Protein AF-A0A813WX51-F1 (afdb_monomer)

Sequence (93 aa):
MSYTYRCQSANALVNNTTLTTLDLSENRIPDLGAQHIANALVNNNTLTTLNLRLNKIRDEGIQHLSNALASNTTRRTLDVCGNGIAKEQNGAT

Nearest PDB structures (foldseek):
  8iah-assembly1_Y  TM=9.386E-01  e=1.781E-04  Sus scrofa
  8j07-assembly1_5  TM=9.108E-01  e=3.153E-04  Homo sapiens
  5wfn-assembly2_D  TM=8.813E-01  e=2.777E-04  Homo sapiens
  3un9-assembly1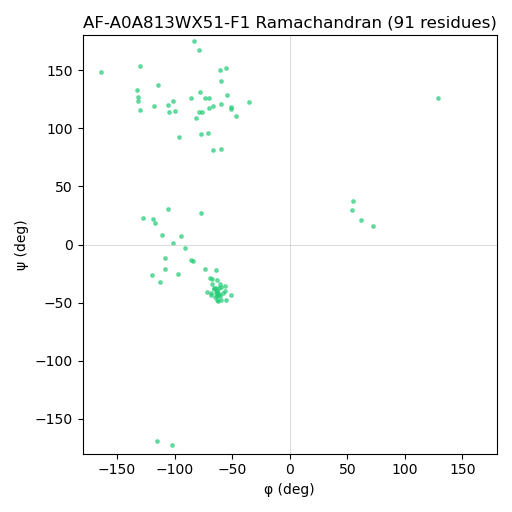_C-2  TM=9.000E-01  e=1.123E-03  Homo sapiens
  3un9-assembly1_A  TM=9.001E-01  e=1.275E-03  Homo sapiens

InterPro domains:
  IPR001611 Leucine-rich repeat [PF13516] (15-38)
  IPR001611 Leucine-rich repeat [PF13516] (43-64)
  IPR032675 Leucine-rich repeat domain superfamily [G3DSA:3.80.10.10] (7-92)
  IPR052201 Leucine-rich repeat-containing regulator of pluripotency [PTHR24111] (10-88)

Radius of gyration: 14.39 Å; Cα contacts (8 Å, |Δi|>4): 150; chains: 1; bounding box: 34×31×47 Å

Solvent-accessible surface area (backbone atoms only — not comparable to full-atom values): 5166 Å² total; per-residue (Å²): 135,86,82,78,83,71,67,70,79,34,50,58,55,35,71,36,78,77,52,39,69,47,84,53,50,66,63,62,40,37,32,71,51,34,38,45,49,17,65,18,47,47,66,27,78,38,57,32,35,40,36,40,25,45,20,44,29,25,58,70,12,48,49,36,38,50,54,20,57,73,71,28,90,60,77,63,49,78,42,58,57,71,30,54,44,72,68,74,83,82,75,78,134

Structure (mmCIF, N/CA/C/O backbone):
data_AF-A0A813WX51-F1
#
_entry.id   AF-A0A813WX51-F1
#
loop_
_atom_site.group_PDB
_atom_site.id
_atom_site.type_symbol
_atom_site.label_atom_id
_atom_site.label_alt_id
_atom_site.label_comp_id
_atom_site.label_asym_id
_atom_site.label_entity_id
_atom_site.label_seq_id
_atom_site.pdbx_PDB_ins_code
_atom_site.Cartn_x
_atom_site.Cartn_y
_atom_site.Cartn_z
_atom_site.occupancy
_atom_site.B_iso_or_equiv
_atom_site.auth_seq_id
_atom_site.auth_comp_id
_atom_site.auth_asym_id
_atom_site.auth_atom_id
_atom_site.pdbx_PDB_model_num
ATOM 1 N N . MET A 1 1 ? 25.278 3.893 21.344 1.00 41.31 1 MET A N 1
ATOM 2 C CA . MET A 1 1 ? 23.924 4.418 21.074 1.00 41.31 1 MET A CA 1
ATOM 3 C C . MET A 1 1 ? 23.617 4.218 19.598 1.00 41.31 1 MET A C 1
ATOM 5 O O . MET A 1 1 ? 24.200 4.913 18.777 1.00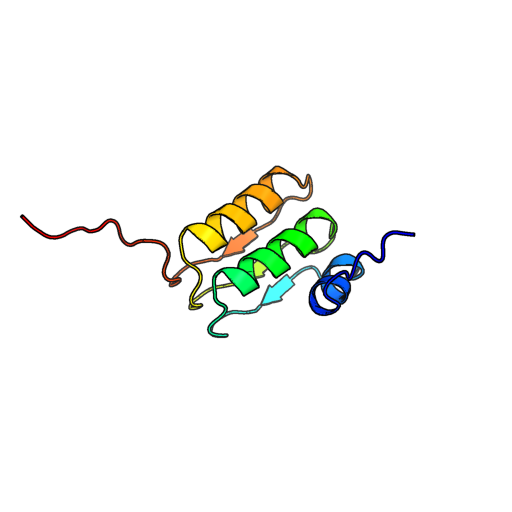 41.31 1 MET A O 1
ATOM 9 N N . SER A 1 2 ? 22.793 3.233 19.242 1.00 40.62 2 SER A N 1
ATOM 10 C CA . SER A 1 2 ? 22.452 2.971 17.838 1.00 40.62 2 SER A CA 1
ATOM 11 C C . SER A 1 2 ? 21.350 3.926 17.389 1.00 40.62 2 SER A C 1
ATOM 13 O O . SER A 1 2 ? 20.209 3.811 17.829 1.00 40.62 2 SER A O 1
ATOM 15 N N . TYR A 1 3 ? 21.693 4.882 16.529 1.00 36.91 3 TYR A N 1
ATOM 16 C CA . TYR A 1 3 ? 20.727 5.754 15.869 1.00 36.91 3 TYR A CA 1
ATOM 17 C C . TYR A 1 3 ? 19.958 4.933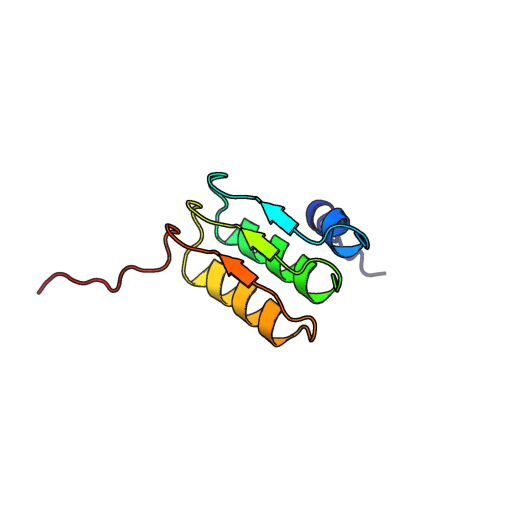 14.834 1.00 36.91 3 TYR A C 1
ATOM 19 O O . TYR A 1 3 ? 20.428 4.703 13.722 1.00 36.91 3 TYR A O 1
ATOM 27 N N . THR A 1 4 ? 18.783 4.431 15.202 1.00 48.81 4 THR A N 1
ATOM 28 C CA . THR A 1 4 ? 17.872 3.825 14.232 1.00 48.81 4 THR A CA 1
ATOM 29 C C . THR A 1 4 ? 17.188 4.960 13.475 1.00 48.81 4 THR A C 1
ATOM 31 O O . THR A 1 4 ? 16.205 5.531 13.944 1.00 48.81 4 THR A O 1
ATOM 34 N N . TYR A 1 5 ? 17.734 5.326 12.315 1.00 43.59 5 TYR A N 1
ATOM 35 C CA . TYR A 1 5 ? 17.115 6.260 11.374 1.00 43.59 5 TYR A CA 1
ATOM 36 C C . TYR A 1 5 ? 15.845 5.619 10.800 1.00 43.59 5 TYR A C 1
ATOM 38 O O . TYR A 1 5 ? 15.850 5.014 9.731 1.00 43.59 5 TYR A O 1
ATOM 46 N N . ARG A 1 6 ? 14.740 5.685 11.547 1.00 49.84 6 ARG A N 1
ATOM 47 C CA . ARG A 1 6 ? 13.424 5.295 11.040 1.00 49.84 6 ARG A CA 1
ATOM 48 C C . ARG A 1 6 ? 13.028 6.295 9.953 1.00 49.84 6 ARG A C 1
ATOM 50 O O . ARG A 1 6 ? 12.932 7.491 10.217 1.00 49.84 6 ARG A O 1
ATOM 57 N N . CYS A 1 7 ? 12.832 5.803 8.730 1.00 46.84 7 CYS A N 1
ATOM 58 C CA . CYS A 1 7 ? 12.325 6.583 7.602 1.00 46.84 7 CYS A CA 1
ATOM 59 C C . CYS A 1 7 ? 11.040 7.328 8.014 1.00 46.84 7 CYS A C 1
ATOM 61 O O . CYS A 1 7 ? 10.040 6.699 8.361 1.00 46.84 7 CYS A O 1
ATOM 63 N N . GLN A 1 8 ? 11.070 8.664 8.003 1.00 50.69 8 GLN A N 1
ATOM 64 C CA . GLN A 1 8 ? 10.004 9.514 8.559 1.00 50.69 8 GLN A CA 1
ATOM 65 C C . GLN A 1 8 ? 8.653 9.376 7.832 1.00 50.69 8 GLN A C 1
ATOM 67 O O . GLN A 1 8 ? 7.610 9.644 8.422 1.00 50.69 8 GLN A O 1
ATOM 72 N N . SER A 1 9 ? 8.647 8.914 6.580 1.00 51.78 9 SER A N 1
ATOM 73 C CA . SER A 1 9 ? 7.441 8.769 5.754 1.00 51.78 9 SER A CA 1
ATOM 74 C C . SER A 1 9 ? 6.475 7.685 6.252 1.00 51.78 9 SER A C 1
ATOM 76 O O . SER A 1 9 ? 5.263 7.871 6.188 1.00 51.78 9 SER A O 1
ATOM 78 N N . ALA A 1 10 ? 6.976 6.588 6.830 1.00 55.56 10 ALA A N 1
ATOM 79 C CA . ALA A 1 10 ? 6.134 5.537 7.416 1.00 55.56 10 ALA A CA 1
ATOM 80 C C . ALA A 1 10 ? 5.488 5.964 8.749 1.00 55.56 10 ALA A C 1
ATOM 82 O O . ALA A 1 10 ? 4.470 5.409 9.164 1.00 55.56 10 ALA A O 1
ATOM 83 N N . ASN A 1 11 ? 6.054 6.972 9.421 1.00 64.12 11 ASN A N 1
ATOM 84 C CA . ASN A 1 11 ? 5.656 7.360 10.772 1.00 64.12 11 ASN A CA 1
ATOM 85 C C . ASN A 1 11 ? 4.239 7.952 10.821 1.00 64.12 11 ASN A C 1
ATOM 87 O O . ASN A 1 11 ? 3.545 7.797 11.826 1.00 64.12 11 ASN A O 1
ATOM 91 N N . ALA A 1 12 ? 3.794 8.594 9.738 1.00 73.94 12 ALA A N 1
ATOM 92 C CA . ALA A 1 12 ? 2.449 9.155 9.645 1.00 73.94 12 ALA A CA 1
ATOM 93 C C . ALA A 1 12 ? 1.376 8.060 9.691 1.00 73.94 12 ALA A C 1
ATOM 95 O O . ALA A 1 12 ? 0.424 8.177 10.452 1.00 73.94 12 ALA A O 1
ATOM 96 N N . LEU A 1 13 ? 1.558 6.970 8.938 1.00 74.69 13 LEU A N 1
ATOM 97 C CA . LEU A 1 13 ? 0.646 5.824 8.954 1.00 74.69 13 LEU A CA 1
ATOM 98 C C . LEU A 1 13 ? 0.701 5.076 10.287 1.00 74.69 13 LEU A C 1
ATOM 100 O O . LEU A 1 13 ? -0.346 4.754 10.834 1.00 74.69 13 LEU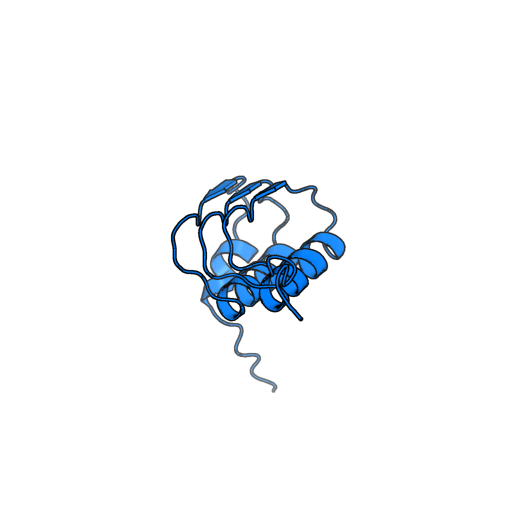 A O 1
ATOM 104 N N . VAL A 1 14 ? 1.891 4.848 10.848 1.00 78.75 14 VAL A N 1
ATOM 105 C CA . VAL A 1 14 ? 2.044 4.129 12.128 1.00 78.75 14 VAL A CA 1
ATOM 106 C C . VAL A 1 14 ? 1.286 4.810 13.272 1.00 78.75 14 VAL A C 1
ATOM 108 O O . VAL A 1 14 ? 0.644 4.130 14.063 1.00 78.75 14 VAL A O 1
ATOM 111 N N . ASN A 1 15 ? 1.333 6.143 13.351 1.00 78.44 15 ASN A N 1
ATOM 112 C CA . ASN A 1 15 ? 0.703 6.895 14.442 1.00 78.44 15 ASN A CA 1
ATOM 113 C C . ASN A 1 15 ? -0.742 7.317 14.143 1.00 78.44 15 ASN A C 1
ATOM 115 O O . ASN A 1 15 ? -1.388 7.926 14.995 1.00 78.44 15 ASN A O 1
ATOM 119 N N . ASN A 1 16 ? -1.261 7.032 12.946 1.00 80.81 16 ASN A N 1
ATOM 120 C CA . ASN A 1 16 ? -2.619 7.417 12.599 1.00 80.81 16 ASN A CA 1
ATOM 121 C C . ASN A 1 16 ? -3.628 6.450 13.230 1.00 80.81 16 ASN A C 1
ATOM 123 O O . ASN A 1 16 ? -3.702 5.279 12.864 1.00 80.81 16 ASN A O 1
ATOM 127 N N . THR A 1 17 ? -4.435 6.952 14.162 1.00 84.81 17 THR A N 1
ATOM 128 C CA . THR A 1 17 ? -5.444 6.166 14.884 1.00 84.81 17 THR A CA 1
ATOM 129 C C . THR A 1 17 ? -6.871 6.365 14.365 1.00 84.81 17 THR A C 1
ATOM 131 O O . THR A 1 17 ? -7.802 5.776 14.906 1.00 84.81 17 THR A O 1
ATOM 134 N N . THR A 1 18 ? -7.071 7.174 13.322 1.00 89.75 18 THR A N 1
ATOM 135 C CA . THR A 1 18 ? -8.410 7.539 12.824 1.00 89.75 18 THR A CA 1
ATOM 136 C C . THR A 1 18 ? -8.655 7.120 11.379 1.00 89.75 18 THR A C 1
ATOM 138 O O . THR A 1 18 ? -9.798 6.893 10.988 1.00 89.75 18 THR A O 1
ATOM 141 N N . LEU A 1 19 ? -7.599 7.001 10.577 1.00 90.44 19 LEU A N 1
ATOM 1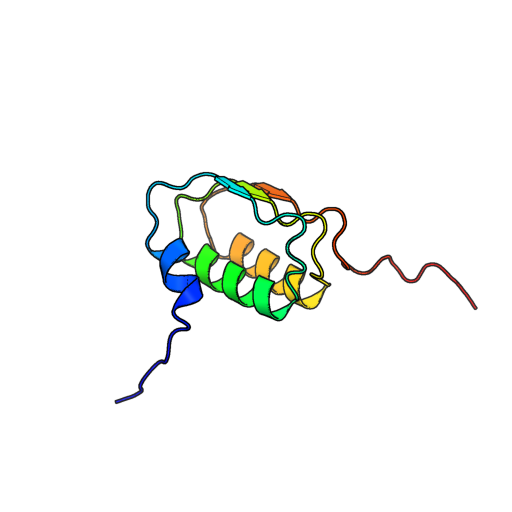42 C CA . LEU A 1 19 ? -7.691 6.682 9.163 1.00 90.44 19 LEU A CA 1
ATOM 143 C C . LEU A 1 19 ? -7.997 5.199 8.970 1.00 90.44 19 LEU A C 1
ATOM 145 O O . LEU A 1 19 ? -7.173 4.337 9.261 1.00 90.44 19 LEU A O 1
ATOM 149 N N . THR A 1 20 ? -9.176 4.915 8.426 1.00 92.44 20 THR A N 1
ATOM 150 C CA . THR A 1 20 ? -9.632 3.551 8.133 1.00 92.44 20 THR A CA 1
ATOM 151 C C . THR A 1 20 ? -9.404 3.151 6.680 1.00 92.44 20 THR A C 1
ATOM 153 O O . THR A 1 20 ? -9.244 1.965 6.400 1.00 92.44 20 THR A O 1
ATOM 156 N N . THR A 1 21 ? -9.347 4.120 5.764 1.00 92.62 21 THR A N 1
ATOM 157 C CA . THR A 1 21 ? -9.197 3.898 4.321 1.00 92.62 21 THR A CA 1
ATOM 158 C C . THR A 1 21 ? -8.114 4.803 3.753 1.00 92.62 21 THR A C 1
ATOM 160 O O . THR A 1 21 ? -8.108 6.000 4.029 1.00 92.62 21 THR A O 1
ATOM 163 N N . LEU A 1 22 ? -7.219 4.238 2.945 1.00 92.75 22 LEU A N 1
ATOM 164 C CA . LEU A 1 22 ? -6.167 4.964 2.243 1.00 92.75 22 LEU A CA 1
ATOM 165 C C . LEU A 1 22 ? -6.149 4.548 0.772 1.00 92.75 22 LEU A C 1
ATOM 167 O O . LEU A 1 22 ? -5.985 3.368 0.460 1.00 92.75 22 LEU A O 1
ATOM 171 N N . ASP A 1 23 ? -6.292 5.528 -0.118 1.00 94.75 23 ASP A N 1
ATOM 172 C CA . ASP A 1 23 ? -6.165 5.341 -1.559 1.00 94.75 23 ASP A CA 1
ATOM 173 C C . ASP A 1 23 ? -4.844 5.926 -2.062 1.00 94.75 23 ASP A C 1
ATOM 175 O O . ASP A 1 23 ? -4.565 7.112 -1.895 1.00 94.75 23 ASP A O 1
ATOM 179 N N . LEU A 1 24 ? -4.022 5.059 -2.644 1.00 94.12 24 LEU A N 1
ATOM 180 C CA . LEU A 1 24 ? -2.739 5.362 -3.264 1.00 94.12 24 LEU A CA 1
ATOM 181 C C . LEU A 1 24 ? -2.679 4.805 -4.695 1.00 94.12 24 LEU A C 1
ATOM 183 O O . LEU A 1 24 ? -1.592 4.564 -5.230 1.00 94.12 24 LEU A O 1
ATOM 187 N N . SER A 1 25 ? -3.826 4.583 -5.335 1.00 94.44 25 SER A N 1
ATOM 188 C CA . SER A 1 25 ? -3.882 4.104 -6.715 1.00 94.44 25 SER A CA 1
ATOM 189 C C . SER A 1 25 ? -3.210 5.070 -7.702 1.00 94.44 25 SER A C 1
ATOM 191 O O . SER A 1 25 ? -3.126 6.269 -7.455 1.00 94.44 25 SER A O 1
ATOM 193 N N . GLU A 1 26 ? -2.651 4.537 -8.793 1.00 93.44 26 GLU A N 1
ATOM 194 C CA . GLU A 1 26 ? -2.049 5.314 -9.898 1.00 93.44 26 GLU A CA 1
ATOM 195 C C . GLU A 1 26 ? -0.842 6.206 -9.524 1.00 93.44 26 GLU A C 1
ATOM 197 O O . GLU A 1 26 ? -0.447 7.098 -10.274 1.00 93.44 26 GLU A O 1
ATOM 202 N N . ASN A 1 27 ? -0.164 5.928 -8.407 1.00 93.94 27 ASN A N 1
ATOM 203 C CA . ASN A 1 27 ? 0.952 6.742 -7.900 1.00 93.94 27 ASN A CA 1
ATOM 204 C C . ASN A 1 27 ? 2.353 6.270 -8.333 1.00 93.94 27 ASN A C 1
ATOM 206 O O . ASN A 1 27 ? 3.365 6.794 -7.866 1.00 93.94 27 ASN A O 1
ATOM 210 N N . ARG A 1 28 ? 2.449 5.287 -9.238 1.00 92.06 28 ARG A N 1
ATOM 211 C CA . ARG A 1 28 ? 3.722 4.697 -9.710 1.00 92.06 28 ARG A CA 1
ATOM 212 C C . ARG A 1 28 ? 4.625 4.181 -8.577 1.00 92.06 28 ARG A C 1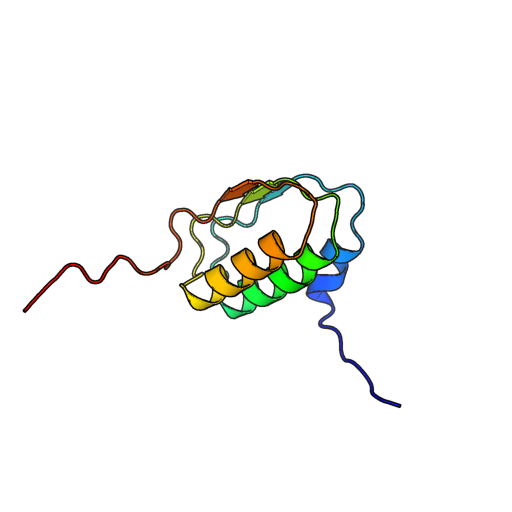
ATOM 214 O O . ARG A 1 28 ? 5.846 4.163 -8.736 1.00 92.06 28 ARG A O 1
ATOM 221 N N . ILE A 1 29 ? 4.039 3.742 -7.465 1.00 92.38 29 ILE A N 1
ATOM 222 C CA . ILE A 1 29 ? 4.757 3.224 -6.294 1.00 92.38 29 ILE A CA 1
ATOM 223 C C . ILE A 1 29 ? 5.594 2.000 -6.710 1.00 92.38 29 ILE A C 1
ATOM 225 O O . ILE A 1 29 ? 5.012 1.045 -7.228 1.00 92.38 29 ILE A O 1
ATOM 229 N N . PRO A 1 30 ? 6.930 2.015 -6.528 1.00 93.50 30 PRO A N 1
ATOM 230 C CA . PRO A 1 30 ? 7.790 0.860 -6.788 1.00 93.50 30 PRO A CA 1
ATOM 231 C C . PRO A 1 30 ? 7.802 -0.112 -5.595 1.00 93.50 30 PRO A C 1
ATOM 233 O O . PRO A 1 30 ? 7.294 0.215 -4.520 1.00 93.50 30 PRO A O 1
ATOM 236 N N . ASP A 1 31 ? 8.467 -1.261 -5.742 1.00 93.38 31 ASP A N 1
ATOM 237 C CA . ASP A 1 31 ? 8.638 -2.274 -4.681 1.00 93.38 31 ASP A CA 1
ATOM 238 C C . ASP A 1 31 ? 9.159 -1.693 -3.361 1.00 93.38 31 ASP A C 1
ATOM 240 O O . ASP A 1 31 ? 8.604 -1.953 -2.294 1.00 93.38 31 ASP A O 1
ATOM 244 N N . LEU A 1 32 ? 10.149 -0.798 -3.437 1.00 92.88 32 LEU A N 1
ATOM 245 C CA . LEU A 1 32 ? 10.683 -0.099 -2.267 1.00 92.88 32 LEU A CA 1
ATOM 246 C C . LEU A 1 32 ? 9.606 0.732 -1.547 1.00 92.88 32 LEU A C 1
ATOM 248 O O . LEU A 1 32 ? 9.591 0.823 -0.322 1.00 92.88 32 LEU A O 1
ATOM 252 N N . GLY A 1 33 ? 8.683 1.348 -2.285 1.00 91.69 33 GLY A N 1
ATOM 253 C CA . GLY A 1 33 ? 7.561 2.075 -1.692 1.00 91.69 33 GLY A CA 1
ATOM 254 C C . GLY A 1 33 ? 6.575 1.132 -0.998 1.00 91.69 33 GLY A C 1
ATOM 255 O O . GLY A 1 33 ? 6.153 1.408 0.125 1.00 91.69 33 GLY A O 1
ATOM 256 N N . ALA A 1 34 ? 6.282 -0.017 -1.611 1.00 92.75 34 ALA A N 1
ATOM 257 C CA . ALA A 1 34 ? 5.461 -1.063 -1.002 1.00 92.75 34 ALA A CA 1
ATOM 258 C C . ALA A 1 34 ? 6.089 -1.621 0.288 1.00 92.75 34 ALA A C 1
ATOM 260 O O . ALA A 1 34 ? 5.375 -1.824 1.268 1.00 92.75 34 ALA A O 1
ATOM 261 N N . GLN A 1 35 ? 7.417 -1.773 0.343 1.00 93.94 35 GLN A N 1
ATOM 262 C CA . GLN A 1 35 ? 8.138 -2.163 1.560 1.00 93.94 35 GLN A CA 1
ATOM 263 C C . GLN A 1 35 ? 7.952 -1.146 2.698 1.00 93.94 35 GLN A C 1
ATOM 265 O O . GLN A 1 35 ? 7.695 -1.525 3.842 1.00 93.94 35 GLN A O 1
ATOM 270 N N . HIS A 1 36 ? 8.045 0.155 2.406 1.00 92.12 36 HIS A N 1
ATOM 271 C CA . HIS A 1 36 ? 7.808 1.193 3.414 1.00 92.12 36 HIS A CA 1
ATOM 272 C C . HIS A 1 36 ? 6.370 1.166 3.940 1.00 92.12 36 HIS A C 1
ATOM 274 O O . HIS A 1 36 ? 6.156 1.293 5.147 1.00 92.12 36 HIS A O 1
ATOM 280 N N . ILE A 1 37 ? 5.398 0.961 3.049 1.00 91.19 37 ILE A N 1
ATOM 281 C CA . ILE A 1 37 ? 3.987 0.812 3.417 1.00 91.19 37 ILE A CA 1
ATOM 282 C C . ILE A 1 37 ? 3.802 -0.429 4.296 1.00 91.19 37 ILE A C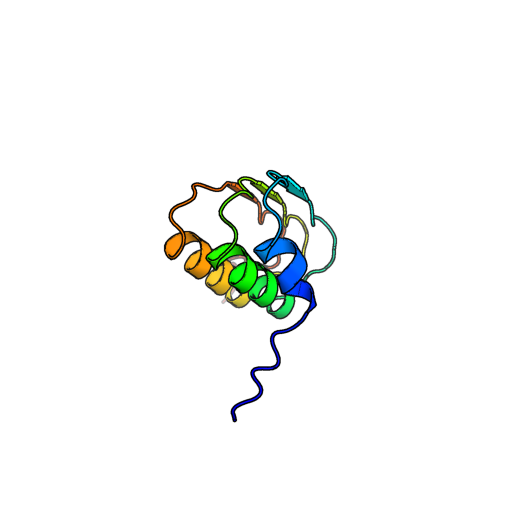 1
ATOM 284 O O . ILE A 1 37 ? 3.215 -0.327 5.369 1.00 91.19 37 ILE A O 1
ATOM 288 N N . ALA A 1 38 ? 4.363 -1.573 3.903 1.00 91.88 38 ALA A N 1
ATOM 289 C CA . ALA A 1 38 ? 4.318 -2.814 4.671 1.00 91.88 38 ALA A CA 1
ATOM 290 C C . ALA A 1 38 ? 4.860 -2.629 6.098 1.00 91.88 38 ALA A C 1
ATOM 292 O O . ALA A 1 38 ? 4.189 -2.980 7.068 1.00 91.88 38 ALA A O 1
ATOM 293 N N . ASN A 1 39 ? 6.022 -1.987 6.245 1.00 90.69 39 ASN A N 1
ATOM 294 C CA . ASN A 1 39 ? 6.609 -1.694 7.555 1.00 90.69 39 ASN A CA 1
ATOM 295 C C . ASN A 1 39 ? 5.701 -0.807 8.428 1.00 90.69 39 ASN A C 1
ATOM 297 O O . ASN A 1 39 ? 5.664 -0.973 9.651 1.00 90.69 39 ASN A O 1
ATOM 301 N N . ALA A 1 40 ? 4.956 0.121 7.819 1.00 89.38 40 ALA A N 1
ATOM 302 C CA . ALA A 1 40 ? 3.986 0.945 8.533 1.00 89.38 40 ALA A CA 1
ATOM 303 C C . ALA A 1 40 ? 2.744 0.140 8.960 1.00 89.38 40 ALA A C 1
ATOM 305 O O . ALA A 1 40 ? 2.271 0.285 10.089 1.00 89.38 40 ALA A O 1
ATOM 306 N N . LEU A 1 41 ? 2.246 -0.740 8.083 1.00 89.31 41 LEU A N 1
ATOM 307 C CA . LEU A 1 41 ? 1.062 -1.572 8.323 1.00 89.31 41 LEU A CA 1
ATOM 308 C C . LEU A 1 41 ? 1.236 -2.554 9.482 1.00 89.31 41 LEU A C 1
ATOM 310 O O . LEU A 1 41 ? 0.259 -2.841 10.165 1.00 89.31 41 LEU A O 1
ATOM 314 N N . VAL A 1 42 ? 2.458 -3.031 9.741 1.00 89.06 42 VAL A N 1
ATOM 315 C CA . VAL A 1 42 ? 2.733 -3.928 10.879 1.00 89.06 42 VAL A CA 1
ATOM 316 C C . VAL A 1 42 ? 2.289 -3.304 12.207 1.00 89.06 42 VAL A C 1
ATOM 318 O O . VAL A 1 42 ? 1.783 -4.017 13.067 1.00 89.06 42 VAL A O 1
ATOM 321 N N . ASN A 1 43 ? 2.423 -1.982 12.363 1.00 86.12 43 ASN A N 1
ATOM 322 C CA . ASN A 1 43 ? 2.156 -1.281 13.625 1.00 86.12 43 ASN A CA 1
ATOM 323 C C . ASN A 1 43 ? 0.876 -0.428 13.617 1.00 86.12 43 ASN A C 1
ATOM 325 O O . ASN A 1 43 ? 0.454 0.041 14.671 1.00 86.12 43 ASN A O 1
ATOM 329 N N . ASN A 1 44 ? 0.258 -0.198 12.457 1.00 87.38 44 ASN A N 1
ATOM 330 C CA . ASN A 1 44 ? -1.014 0.515 12.374 1.00 87.38 44 ASN A CA 1
ATOM 331 C C . ASN A 1 44 ? -2.161 -0.478 12.581 1.00 87.38 44 ASN A C 1
ATOM 333 O O . ASN A 1 44 ? -2.229 -1.427 11.824 1.00 87.38 44 ASN A O 1
ATOM 337 N N . ASN A 1 45 ? -3.092 -0.255 13.512 1.00 88.31 45 ASN A N 1
ATOM 338 C CA . ASN A 1 45 ? -4.216 -1.180 13.761 1.00 88.31 45 ASN A CA 1
ATOM 339 C C . ASN A 1 45 ? -5.594 -0.632 13.350 1.00 88.31 45 ASN A C 1
ATOM 341 O O . ASN A 1 45 ? -6.612 -1.248 13.658 1.00 88.31 45 ASN A O 1
ATOM 345 N N . THR A 1 46 ? -5.633 0.516 12.677 1.00 91.50 46 THR A N 1
ATOM 346 C CA . THR A 1 46 ? -6.850 1.302 12.404 1.00 91.50 46 THR A CA 1
ATOM 347 C C . THR A 1 46 ? -7.207 1.334 10.923 1.00 91.50 46 THR A C 1
ATOM 349 O O . THR A 1 46 ? -8.387 1.322 10.569 1.00 91.50 46 THR A O 1
ATOM 352 N N . LEU A 1 47 ? -6.198 1.289 10.054 1.00 91.12 47 LEU A N 1
ATOM 353 C CA . LEU A 1 47 ? -6.364 1.184 8.618 1.00 91.12 47 LEU A CA 1
ATOM 354 C C . LEU A 1 47 ? -6.883 -0.209 8.272 1.00 91.12 47 LEU A C 1
ATOM 356 O O . LEU A 1 47 ? -6.208 -1.215 8.496 1.00 91.12 47 LEU A O 1
ATOM 360 N N . THR A 1 48 ? -8.078 -0.248 7.696 1.00 92.88 48 THR A N 1
ATOM 361 C CA . THR A 1 48 ? -8.779 -1.469 7.281 1.00 92.88 48 THR A CA 1
ATOM 362 C C . THR A 1 48 ? -8.825 -1.620 5.768 1.00 92.88 48 THR A C 1
ATOM 364 O O . THR A 1 48 ? -8.967 -2.739 5.287 1.00 92.88 48 THR A O 1
ATOM 367 N N . THR A 1 49 ? -8.664 -0.537 5.006 1.00 93.00 49 THR A N 1
ATOM 368 C CA . THR A 1 49 ? -8.703 -0.566 3.539 1.00 93.00 49 THR A CA 1
ATOM 369 C C . THR A 1 49 ? -7.513 0.181 2.952 1.00 93.00 49 THR A C 1
ATOM 371 O O . THR A 1 49 ? -7.281 1.345 3.277 1.00 93.00 49 THR A O 1
ATOM 374 N N . LEU A 1 50 ? -6.771 -0.487 2.069 1.00 94.12 50 LEU A N 1
ATOM 375 C CA . LEU A 1 50 ? -5.646 0.086 1.337 1.00 94.12 50 LEU A CA 1
ATOM 376 C C . LEU A 1 50 ? -5.781 -0.219 -0.159 1.00 94.12 50 LEU A C 1
ATOM 378 O O . LEU A 1 50 ? -5.722 -1.379 -0.569 1.00 94.12 50 LEU A O 1
ATOM 382 N N . ASN A 1 51 ? -5.937 0.828 -0.968 1.00 95.12 51 ASN A N 1
ATOM 383 C CA . ASN A 1 51 ? -5.968 0.736 -2.425 1.00 95.12 51 ASN A CA 1
ATOM 384 C C . ASN A 1 51 ? -4.594 1.115 -3.001 1.00 95.12 51 ASN A C 1
ATOM 386 O O . ASN A 1 51 ? -4.149 2.252 -2.875 1.00 95.12 51 ASN A O 1
ATOM 390 N N . LEU A 1 52 ? -3.922 0.155 -3.634 1.00 94.44 52 LEU A N 1
ATOM 391 C CA . LEU A 1 52 ? -2.643 0.307 -4.330 1.00 94.44 52 LEU A CA 1
ATOM 392 C C . LEU A 1 52 ? -2.759 -0.031 -5.818 1.00 94.44 52 LEU A C 1
ATOM 394 O O . LEU A 1 52 ? -1.749 -0.341 -6.456 1.00 94.44 52 LEU A O 1
ATOM 398 N N . ARG A 1 53 ? -3.958 0.028 -6.400 1.00 94.12 53 ARG A N 1
ATOM 399 C CA . ARG A 1 53 ? -4.171 -0.300 -7.814 1.00 94.12 53 ARG A CA 1
ATOM 400 C C . ARG A 1 53 ? -3.292 0.512 -8.756 1.00 94.12 53 ARG A C 1
ATOM 402 O O . ARG A 1 53 ? -2.962 1.660 -8.472 1.00 94.12 53 ARG A O 1
ATOM 409 N N . LEU A 1 54 ? -2.971 -0.064 -9.913 1.00 93.38 54 LEU A N 1
ATOM 410 C CA . LEU A 1 54 ? -2.296 0.644 -11.011 1.00 93.38 54 LEU A CA 1
ATOM 411 C C . LEU A 1 54 ? -0.973 1.321 -10.587 1.00 93.38 54 LEU A C 1
ATOM 413 O O . LEU A 1 54 ? -0.629 2.411 -11.043 1.00 93.38 54 LEU A O 1
ATOM 417 N N . ASN A 1 55 ? -0.216 0.674 -9.700 1.00 94.06 55 ASN A N 1
ATOM 418 C CA . ASN A 1 55 ? 1.128 1.095 -9.312 1.00 94.06 55 ASN A CA 1
ATOM 419 C C . ASN A 1 55 ? 2.202 0.235 -10.011 1.00 94.06 55 ASN A C 1
ATOM 421 O O . ASN A 1 55 ? 1.923 -0.536 -10.930 1.00 94.06 55 ASN A O 1
ATOM 425 N N . LYS A 1 56 ? 3.471 0.410 -9.625 1.00 93.12 56 LYS A N 1
ATOM 426 C CA . LYS A 1 56 ? 4.621 -0.342 -10.156 1.00 93.12 56 LYS A CA 1
ATOM 427 C C . LYS A 1 56 ? 5.131 -1.383 -9.156 1.00 93.12 56 LYS A C 1
ATOM 429 O O . LYS A 1 56 ? 6.325 -1.671 -9.134 1.00 93.12 56 LYS A O 1
ATOM 434 N N . ILE A 1 57 ? 4.235 -1.921 -8.333 1.00 93.00 57 ILE A N 1
ATOM 435 C CA . ILE A 1 57 ? 4.557 -2.954 -7.349 1.00 93.00 57 ILE A CA 1
ATOM 436 C C . ILE A 1 57 ? 4.671 -4.288 -8.093 1.00 93.00 57 ILE A C 1
ATOM 438 O O . ILE A 1 57 ? 3.815 -4.617 -8.909 1.00 93.00 57 ILE A O 1
ATOM 442 N N . ARG A 1 58 ? 5.740 -5.031 -7.856 1.00 93.31 58 ARG A N 1
ATOM 443 C CA . ARG A 1 58 ? 6.023 -6.359 -8.404 1.00 93.31 58 ARG A CA 1
ATOM 444 C C . ARG A 1 58 ? 6.035 -7.376 -7.264 1.00 93.31 58 ARG A C 1
ATOM 446 O O . ARG A 1 58 ? 5.639 -7.072 -6.139 1.00 93.31 58 ARG A O 1
ATOM 453 N N . ASP A 1 59 ? 6.488 -8.587 -7.555 1.00 91.19 59 ASP A N 1
ATOM 454 C CA . ASP A 1 59 ? 6.452 -9.715 -6.622 1.00 91.19 59 ASP A CA 1
ATOM 455 C C . ASP A 1 59 ? 7.162 -9.417 -5.292 1.00 91.19 59 ASP A C 1
ATOM 457 O O . ASP A 1 59 ? 6.629 -9.745 -4.235 1.00 91.19 59 ASP A O 1
ATOM 461 N N . GLU A 1 60 ? 8.304 -8.719 -5.320 1.00 92.25 60 GLU A N 1
ATOM 462 C CA . GLU A 1 60 ? 9.045 -8.329 -4.109 1.00 92.25 60 GLU A CA 1
ATOM 463 C C . GLU A 1 60 ? 8.218 -7.391 -3.212 1.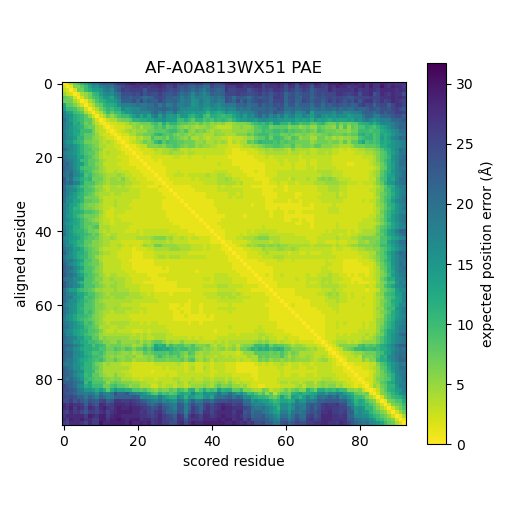00 92.25 60 GLU A C 1
ATOM 465 O O . GLU A 1 60 ? 8.052 -7.636 -2.013 1.00 92.25 60 GLU A O 1
ATOM 470 N N . GLY A 1 61 ? 7.620 -6.342 -3.786 1.00 92.75 61 GLY A N 1
ATOM 471 C CA . GLY A 1 61 ? 6.760 -5.429 -3.040 1.00 92.75 61 GLY A CA 1
ATOM 472 C C . GLY A 1 61 ? 5.495 -6.107 -2.500 1.00 92.75 61 GLY A C 1
ATOM 473 O O . GLY A 1 61 ? 5.086 -5.838 -1.367 1.00 92.75 61 GLY A O 1
ATOM 474 N N . ILE A 1 62 ? 4.900 -7.030 -3.265 1.00 92.00 62 ILE A N 1
ATOM 475 C CA . ILE A 1 62 ? 3.756 -7.840 -2.813 1.00 92.00 62 ILE A CA 1
ATOM 476 C C . ILE A 1 62 ? 4.150 -8.778 -1.669 1.00 92.00 62 ILE A C 1
ATOM 478 O O . ILE A 1 62 ? 3.374 -8.935 -0.722 1.00 92.00 62 ILE A O 1
ATOM 482 N N . GLN A 1 63 ? 5.344 -9.370 -1.703 1.00 93.62 63 GLN A N 1
ATOM 483 C CA . GLN A 1 63 ? 5.836 -10.226 -0.627 1.00 93.62 63 GLN A CA 1
ATOM 484 C C . GLN A 1 63 ? 5.967 -9.444 0.685 1.00 93.62 63 GLN A C 1
ATOM 486 O O . GLN A 1 63 ? 5.520 -9.915 1.734 1.00 93.62 63 GLN A O 1
ATOM 491 N N . HIS A 1 64 ? 6.496 -8.218 0.636 1.00 94.25 64 HIS A N 1
ATOM 492 C CA . HIS A 1 64 ? 6.542 -7.343 1.808 1.00 94.25 64 HIS A CA 1
ATOM 493 C C . HIS A 1 64 ? 5.146 -7.035 2.362 1.00 94.25 64 HIS A C 1
ATOM 495 O O . HIS A 1 64 ? 4.923 -7.179 3.566 1.00 94.25 64 HIS A O 1
ATOM 501 N N . LEU A 1 65 ? 4.197 -6.659 1.498 1.00 92.19 65 LEU A N 1
ATOM 502 C CA . LEU A 1 65 ? 2.813 -6.383 1.900 1.00 92.19 65 LEU A CA 1
ATOM 503 C C . LEU A 1 65 ? 2.141 -7.621 2.513 1.00 92.19 65 LEU A C 1
ATOM 505 O O . LEU A 1 65 ? 1.498 -7.517 3.556 1.00 92.19 65 LEU A O 1
ATOM 509 N N . SER A 1 66 ? 2.343 -8.796 1.917 1.00 91.31 66 SER A N 1
ATOM 510 C CA . SER A 1 66 ? 1.789 -10.068 2.398 1.00 91.31 66 SER A CA 1
ATOM 511 C C . SER A 1 66 ? 2.329 -10.433 3.781 1.00 91.31 66 SER A C 1
ATOM 513 O O . SER A 1 66 ? 1.558 -10.777 4.675 1.00 91.31 66 SER A O 1
ATOM 515 N N . ASN A 1 67 ? 3.639 -10.279 3.994 1.00 91.75 67 ASN A N 1
ATOM 516 C CA . ASN A 1 67 ? 4.267 -10.525 5.292 1.00 91.75 67 ASN A CA 1
ATOM 517 C C . ASN A 1 67 ? 3.746 -9.570 6.374 1.00 91.75 67 ASN A C 1
ATOM 519 O O . ASN A 1 67 ? 3.499 -9.991 7.505 1.00 91.75 67 ASN A O 1
ATOM 523 N N . ALA A 1 68 ? 3.544 -8.292 6.039 1.00 91.19 68 ALA A N 1
ATOM 524 C CA . ALA A 1 68 ? 2.963 -7.326 6.968 1.00 91.19 68 ALA A CA 1
ATOM 525 C C . ALA A 1 68 ? 1.514 -7.671 7.342 1.00 91.19 68 ALA A C 1
ATOM 527 O O . ALA A 1 68 ? 1.156 -7.591 8.517 1.00 91.19 68 ALA A O 1
ATOM 528 N N . LEU A 1 69 ? 0.701 -8.105 6.372 1.00 88.75 69 LEU A N 1
ATOM 529 C CA . LEU A 1 69 ? -0.670 -8.560 6.618 1.00 88.75 69 LEU A CA 1
ATOM 530 C C . LEU A 1 69 ? -0.722 -9.838 7.463 1.00 88.75 69 LEU A C 1
ATOM 532 O O . LEU A 1 69 ? -1.595 -9.953 8.314 1.00 88.75 69 LEU A O 1
ATOM 536 N N . ALA A 1 70 ? 0.214 -10.770 7.269 1.00 89.12 70 ALA A N 1
ATOM 537 C CA . ALA A 1 70 ? 0.314 -11.984 8.080 1.00 89.12 70 ALA A CA 1
ATOM 538 C C . ALA A 1 70 ? 0.766 -11.703 9.524 1.00 89.12 70 ALA A C 1
ATOM 540 O O . ALA A 1 70 ? 0.410 -12.438 10.442 1.00 89.12 70 ALA A O 1
ATOM 541 N N . SER A 1 71 ? 1.550 -10.641 9.726 1.00 87.25 71 SER A N 1
ATOM 542 C CA . SER A 1 71 ? 2.120 -10.284 11.032 1.00 87.25 71 SER A CA 1
ATOM 543 C C . SER A 1 71 ? 1.182 -9.438 11.896 1.00 87.25 71 SER A C 1
ATOM 545 O O . SER A 1 71 ? 1.444 -9.253 13.082 1.00 87.25 71 SER A O 1
ATOM 547 N N . ASN A 1 72 ? 0.112 -8.890 11.319 1.00 82.19 72 ASN A N 1
ATOM 548 C CA . ASN A 1 72 ? -0.810 -8.000 12.010 1.00 82.19 72 ASN A CA 1
ATOM 549 C C . ASN A 1 72 ? -2.204 -8.643 12.131 1.00 82.19 72 ASN A C 1
ATOM 551 O O . ASN A 1 72 ? -2.718 -9.230 11.187 1.00 82.19 72 ASN A O 1
ATOM 555 N N . THR A 1 73 ? -2.833 -8.520 13.301 1.00 84.00 73 THR A N 1
ATOM 556 C CA . THR A 1 73 ? -4.121 -9.163 13.612 1.00 84.00 73 THR A CA 1
ATOM 557 C C . THR A 1 73 ? -5.348 -8.378 13.140 1.00 84.00 73 THR A C 1
ATOM 559 O O . THR A 1 73 ? -6.448 -8.930 13.088 1.00 84.00 73 THR A O 1
ATOM 562 N N . THR A 1 74 ? -5.197 -7.104 12.769 1.00 86.06 74 THR A N 1
ATOM 563 C CA . THR A 1 74 ? -6.278 -6.302 12.189 1.00 86.06 74 THR A CA 1
ATOM 564 C C . THR A 1 74 ? -6.599 -6.812 10.787 1.00 86.06 74 THR A C 1
ATOM 566 O O . THR A 1 74 ? -5.744 -6.883 9.903 1.00 86.06 74 THR A O 1
ATOM 569 N N . ARG A 1 75 ? -7.870 -7.133 10.556 1.00 83.75 75 ARG A N 1
ATOM 570 C CA . ARG A 1 75 ? -8.351 -7.606 9.259 1.00 83.75 75 ARG A CA 1
ATOM 571 C C . ARG A 1 75 ? -8.413 -6.444 8.266 1.00 83.75 75 ARG A C 1
ATOM 573 O O . ARG A 1 75 ? -9.042 -5.427 8.556 1.00 83.75 75 ARG A O 1
ATOM 580 N N . ARG A 1 76 ? -7.772 -6.596 7.104 1.00 89.38 76 ARG A N 1
ATOM 581 C CA . ARG A 1 76 ? -7.686 -5.547 6.078 1.00 89.38 76 ARG A CA 1
ATOM 582 C C . ARG A 1 76 ? -8.074 -6.044 4.699 1.00 89.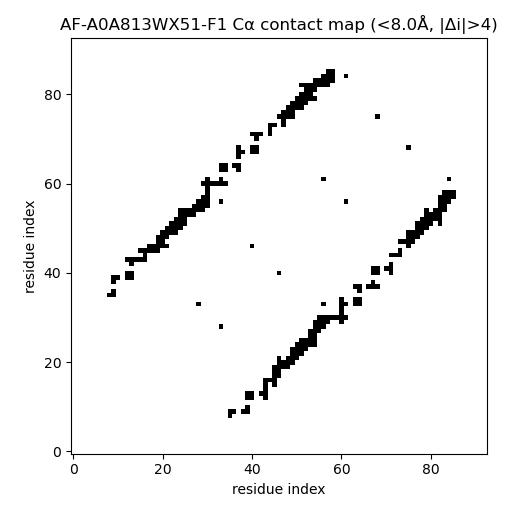38 76 ARG A C 1
ATOM 584 O O . ARG A 1 76 ? -7.875 -7.210 4.373 1.00 89.38 76 ARG A O 1
ATOM 591 N N . THR A 1 77 ? -8.543 -5.110 3.889 1.00 90.06 77 THR A N 1
ATOM 592 C CA . THR A 1 77 ? -8.714 -5.257 2.450 1.00 90.06 77 THR A CA 1
ATOM 593 C C . THR A 1 77 ? -7.554 -4.551 1.757 1.00 90.06 77 THR A C 1
ATOM 595 O O . THR A 1 77 ? -7.324 -3.362 1.988 1.00 90.06 77 THR A O 1
ATOM 598 N N . LEU A 1 78 ? -6.822 -5.289 0.925 1.00 91.19 78 LEU A N 1
ATOM 599 C CA . LEU A 1 78 ? -5.722 -4.781 0.113 1.00 91.19 78 LEU A CA 1
ATOM 600 C C . LEU A 1 78 ? -6.071 -4.976 -1.364 1.00 91.19 78 LEU A C 1
ATOM 602 O O . LEU A 1 78 ? -6.244 -6.112 -1.800 1.00 91.19 78 LEU A O 1
ATOM 606 N N . ASP A 1 79 ? -6.147 -3.884 -2.124 1.00 92.62 79 ASP A N 1
ATOM 607 C CA . ASP A 1 79 ? -6.322 -3.941 -3.577 1.00 92.62 79 ASP A CA 1
ATOM 608 C C . ASP A 1 79 ? -5.003 -3.607 -4.280 1.00 92.62 79 ASP A C 1
ATOM 610 O O . ASP A 1 79 ? -4.498 -2.489 -4.197 1.00 92.62 79 ASP A O 1
ATOM 614 N N . VAL A 1 80 ? -4.438 -4.593 -4.971 1.00 90.25 80 VAL A N 1
ATOM 615 C CA . VAL A 1 80 ? -3.204 -4.465 -5.758 1.00 90.25 80 VAL A CA 1
ATOM 616 C C . VAL A 1 80 ? -3.455 -4.712 -7.248 1.00 90.25 80 VAL A C 1
ATOM 618 O O . VAL A 1 80 ? -2.510 -4.949 -8.000 1.00 90.25 80 VAL A O 1
ATOM 621 N N . CYS A 1 81 ? -4.703 -4.636 -7.719 1.00 90.62 81 CYS A N 1
ATOM 622 C CA . CYS A 1 81 ? -5.025 -4.894 -9.122 1.00 90.62 81 CYS A CA 1
ATOM 623 C C . CYS A 1 81 ? -4.297 -3.930 -10.072 1.00 90.62 81 CYS A C 1
ATOM 625 O O . CYS A 1 81 ? -4.176 -2.732 -9.816 1.00 90.62 81 CYS A O 1
ATOM 627 N N . GLY A 1 82 ? -3.832 -4.443 -11.212 1.00 86.62 82 GLY A N 1
ATOM 628 C CA . GLY A 1 82 ? -3.139 -3.627 -12.216 1.00 86.62 82 GLY A CA 1
ATOM 629 C C . GLY A 1 82 ? -1.724 -3.192 -11.818 1.00 86.62 82 GLY A C 1
ATOM 630 O O . GLY A 1 82 ? -1.181 -2.280 -12.432 1.00 86.62 82 GLY A O 1
ATOM 631 N N . ASN A 1 83 ? -1.132 -3.825 -10.804 1.00 89.75 83 ASN A N 1
ATOM 632 C CA . ASN A 1 83 ? 0.295 -3.723 -10.515 1.00 89.75 83 ASN A CA 1
ATOM 633 C C . ASN A 1 83 ? 1.132 -4.618 -11.441 1.00 89.75 83 ASN A C 1
ATOM 635 O O . ASN A 1 83 ? 0.610 -5.501 -12.120 1.00 89.75 83 ASN A O 1
ATOM 639 N N . GLY A 1 84 ? 2.449 -4.410 -11.435 1.00 82.00 84 GLY A N 1
ATOM 640 C CA . GLY A 1 84 ? 3.430 -5.244 -12.135 1.00 82.00 84 GLY A CA 1
ATOM 641 C C . GLY A 1 84 ? 3.730 -6.568 -11.432 1.00 82.00 84 GLY A C 1
ATOM 642 O O . GLY A 1 84 ? 4.839 -7.076 -11.583 1.00 82.00 84 GLY A O 1
ATOM 643 N N . ILE A 1 85 ? 2.776 -7.092 -10.654 1.00 73.44 85 ILE A N 1
ATOM 644 C CA . ILE A 1 85 ? 2.805 -8.460 -10.126 1.00 73.44 85 ILE A CA 1
ATOM 645 C C . ILE A 1 85 ? 2.988 -9.346 -11.343 1.00 73.44 85 ILE A C 1
ATOM 647 O O . ILE A 1 85 ? 2.287 -9.114 -12.336 1.00 73.44 85 ILE A O 1
ATOM 651 N N . ALA A 1 86 ? 3.965 -10.250 -11.317 1.00 57.69 86 ALA A N 1
ATOM 652 C CA . ALA A 1 86 ? 4.301 -11.043 -12.480 1.00 57.69 86 ALA A CA 1
ATOM 653 C C . ALA A 1 86 ? 3.006 -11.597 -13.076 1.00 57.69 86 ALA A C 1
ATOM 655 O O . ALA A 1 86 ? 2.331 -12.449 -12.499 1.00 57.69 86 ALA A O 1
ATOM 656 N N . LYS A 1 87 ? 2.650 -11.089 -14.263 1.00 53.38 87 LYS A N 1
ATOM 657 C CA . LYS A 1 87 ? 1.964 -11.941 -15.216 1.00 53.38 87 LYS A CA 1
ATOM 658 C C . LYS A 1 87 ? 2.871 -13.160 -15.264 1.00 53.38 87 LYS A C 1
ATOM 660 O O . LYS A 1 87 ? 4.050 -12.983 -15.587 1.00 53.38 87 LYS A O 1
ATOM 665 N N . GLU A 1 88 ? 2.366 -14.334 -14.878 1.00 50.09 88 GLU A N 1
ATOM 666 C CA . GLU A 1 88 ? 2.982 -15.594 -15.290 1.00 50.09 88 GLU A CA 1
ATOM 667 C C . GLU A 1 88 ? 3.504 -15.359 -16.702 1.00 50.09 88 GLU A C 1
ATOM 669 O O . GLU A 1 88 ? 2.758 -14.850 -17.550 1.00 50.09 88 GLU A O 1
ATOM 674 N N . GLN A 1 89 ? 4.805 -15.571 -16.900 1.00 51.06 89 GLN A N 1
ATOM 675 C CA . GLN A 1 89 ? 5.445 -15.469 -18.200 1.00 51.06 89 GLN A CA 1
ATOM 676 C C . GLN A 1 89 ? 4.759 -16.478 -19.121 1.00 51.06 89 GLN A C 1
ATOM 678 O O . GLN A 1 89 ? 5.206 -17.608 -19.268 1.00 51.06 89 GLN A O 1
ATOM 683 N N . ASN A 1 90 ? 3.618 -16.104 -19.687 1.00 50.91 90 ASN A N 1
ATOM 684 C CA . ASN A 1 90 ? 2.877 -16.947 -20.592 1.00 50.91 90 ASN A CA 1
ATOM 685 C C . ASN A 1 90 ? 3.287 -16.524 -21.998 1.00 50.91 90 ASN A C 1
ATOM 687 O O . ASN A 1 90 ? 2.764 -15.562 -22.563 1.00 50.91 90 ASN A O 1
ATOM 691 N N . GLY A 1 91 ? 4.301 -17.229 -22.496 1.00 43.16 91 GLY A N 1
ATOM 692 C CA . GLY A 1 91 ? 4.860 -17.113 -23.838 1.00 43.16 91 GLY A CA 1
ATOM 693 C C . GLY A 1 91 ? 6.377 -16.929 -23.792 1.00 43.16 91 GLY A C 1
ATOM 694 O O . GLY A 1 91 ? 6.866 -16.009 -23.150 1.00 43.16 91 GLY A O 1
ATOM 695 N N . ALA A 1 92 ? 7.197 -17.727 -24.459 1.00 38.47 92 ALA A N 1
ATOM 696 C CA . ALA A 1 92 ? 6.971 -18.870 -25.329 1.00 38.47 92 ALA A CA 1
ATOM 697 C C . ALA A 1 92 ? 8.326 -19.591 -25.446 1.00 38.47 92 ALA A C 1
ATOM 699 O O . ALA A 1 92 ? 9.373 -18.942 -25.365 1.00 38.47 92 ALA A O 1
ATOM 700 N N . THR A 1 93 ? 8.302 -20.914 -25.601 1.00 41.34 93 THR A N 1
ATOM 701 C CA . THR A 1 93 ? 9.410 -21.640 -26.241 1.00 41.34 93 THR A CA 1
ATOM 702 C C . THR A 1 93 ? 9.377 -21.366 -27.739 1.00 41.34 93 THR A C 1
ATOM 704 O O . THR A 1 93 ? 8.254 -21.145 -28.252 1.00 41.34 93 THR A O 1
#

Foldseek 3Di:
DDPPPDDVVLVCLLPDQAAQEDEPEPVQQELVNLLSVLVSLLRHQRHAEYEHEQHAYEPNSVVSNVVSCVNHPRHHDYHHHNYVHDPPPPDDD

Organism: NCBI:txid392033

Mean predicted aligned error: 8.21 Å

Secondary structure (DSSP, 8-state):
-------HHHHHHHH-SS--EEE-TTS--BHHHHHHHHHHHTT--S--EEE-TTSB--HHHHHHHHHHHHH--S--EEE-TTS----------

pLDDT: mean 81.37, std 17.64, range [36.91, 95.12]